Protein AF-A0A3B0XC40-F1 (afdb_monomer_lite)

Secondary structure (DSSP, 8-state):
-HHHHHHHHHHHHHHHHHTS---PPP--------S------HHHHHHHHHHHHHHHHHHHHHHHHHHHHTTTTT------------TT----EEEEEETTEEEEEEE-S--

Structure (mmCIF, N/CA/C/O backbone):
data_AF-A0A3B0XC40-F1
#
_entry.id   AF-A0A3B0XC40-F1
#
loop_
_atom_site.group_PDB
_atom_site.id
_atom_site.type_symbol
_atom_site.label_atom_id
_atom_site.label_alt_id
_atom_site.label_comp_id
_atom_site.label_asym_id
_atom_site.label_entity_id
_atom_site.label_seq_id
_atom_site.pdbx_PDB_ins_code
_atom_site.Cartn_x
_atom_site.Cartn_y
_atom_site.Cartn_z
_atom_site.occupancy
_atom_site.B_iso_or_equiv
_atom_site.auth_seq_id
_atom_site.auth_comp_id
_atom_site.auth_asym_id
_atom_site.auth_atom_id
_atom_site.pdbx_PDB_model_num
ATOM 1 N N . MET A 1 1 ? 2.184 -35.077 23.735 1.00 57.50 1 MET A N 1
ATOM 2 C CA . MET A 1 1 ? 0.815 -34.993 24.303 1.00 57.50 1 MET A CA 1
ATOM 3 C C . MET A 1 1 ? 0.747 -34.399 25.714 1.00 57.50 1 MET A C 1
ATOM 5 O O . MET A 1 1 ? -0.171 -33.634 25.956 1.00 57.50 1 MET A O 1
ATOM 9 N N . LYS A 1 2 ? 1.695 -34.672 26.629 1.00 54.66 2 LYS A N 1
ATOM 10 C CA . LYS A 1 2 ? 1.649 -34.155 28.019 1.00 54.66 2 LYS A CA 1
ATOM 11 C C . LYS A 1 2 ? 1.817 -32.625 28.151 1.00 54.66 2 LYS A C 1
ATOM 13 O O . LYS A 1 2 ? 1.260 -32.039 29.067 1.00 54.66 2 LYS A O 1
ATOM 18 N N . LEU A 1 3 ? 2.527 -31.981 27.217 1.00 63.50 3 LEU A N 1
ATOM 19 C CA . LEU A 1 3 ? 2.835 -30.544 27.273 1.00 63.50 3 LEU A CA 1
ATOM 20 C C . LEU A 1 3 ? 1.633 -29.637 26.920 1.00 63.50 3 LEU A C 1
ATOM 22 O O . LEU A 1 3 ? 1.415 -28.641 27.598 1.00 63.50 3 LEU A O 1
ATOM 26 N N . ASN A 1 4 ? 0.792 -30.024 25.946 1.00 64.62 4 ASN A N 1
ATOM 27 C CA . ASN A 1 4 ? -0.429 -29.271 25.598 1.00 64.62 4 ASN A CA 1
ATOM 28 C C . ASN A 1 4 ? -1.504 -29.327 26.695 1.00 64.62 4 ASN A C 1
ATOM 30 O O . ASN A 1 4 ? -2.230 -28.356 26.875 1.00 64.62 4 ASN A O 1
ATOM 34 N N . ILE A 1 5 ? -1.595 -30.436 27.444 1.00 74.00 5 ILE A N 1
ATOM 35 C CA . ILE A 1 5 ? -2.529 -30.552 28.578 1.00 74.00 5 ILE A CA 1
ATOM 36 C C . ILE A 1 5 ? -2.147 -29.572 29.700 1.00 74.00 5 ILE A C 1
ATOM 38 O O . ILE A 1 5 ? -3.020 -28.926 30.268 1.00 74.00 5 ILE A O 1
ATOM 42 N N . ILE A 1 6 ? -0.848 -29.428 29.991 1.00 72.75 6 ILE A N 1
ATOM 43 C CA . ILE A 1 6 ? -0.348 -28.509 31.026 1.00 72.75 6 ILE A CA 1
ATOM 44 C C . ILE A 1 6 ? -0.563 -27.047 30.614 1.00 72.75 6 ILE A C 1
ATOM 46 O O . ILE A 1 6 ? -0.970 -26.242 31.447 1.00 72.75 6 ILE A O 1
ATOM 50 N N . LEU A 1 7 ? -0.368 -26.715 29.333 1.00 63.84 7 LEU A N 1
ATOM 51 C CA . LEU A 1 7 ? -0.591 -25.364 28.810 1.00 63.84 7 LEU A CA 1
ATOM 52 C C . LEU A 1 7 ? -2.075 -24.952 28.855 1.00 63.84 7 LEU A C 1
ATOM 54 O O . LEU A 1 7 ? -2.389 -23.838 29.265 1.00 63.84 7 LEU A O 1
ATOM 58 N N . LEU A 1 8 ? -2.995 -25.862 28.511 1.00 70.25 8 LEU A N 1
ATOM 59 C CA . LEU A 1 8 ? -4.440 -25.608 28.606 1.00 70.25 8 LEU A CA 1
ATOM 60 C C . LEU A 1 8 ? -4.916 -25.457 30.059 1.00 70.25 8 LEU A C 1
ATOM 62 O O . LEU A 1 8 ? -5.756 -24.605 30.349 1.00 70.25 8 LEU A O 1
ATOM 66 N N . LEU A 1 9 ? -4.349 -26.235 30.987 1.00 71.81 9 LEU A N 1
ATOM 67 C CA . LEU A 1 9 ? -4.692 -26.147 32.407 1.00 71.81 9 LEU A CA 1
ATOM 68 C C . LEU A 1 9 ? -4.178 -24.835 33.029 1.00 71.81 9 LEU A C 1
ATOM 70 O O . LEU A 1 9 ? -4.907 -24.196 33.787 1.00 71.81 9 LEU A O 1
ATOM 74 N N . LEU A 1 10 ? -2.987 -24.374 32.628 1.00 70.00 10 LEU A N 1
ATOM 75 C CA . LEU A 1 10 ? -2.417 -23.087 33.045 1.00 70.00 10 LEU A CA 1
ATOM 76 C C . LEU A 1 10 ? -3.249 -21.886 32.550 1.00 70.00 10 LEU A C 1
ATOM 78 O O . LEU A 1 10 ? -3.467 -20.940 33.305 1.00 70.00 10 LEU A O 1
ATOM 82 N N . CYS A 1 11 ? -3.793 -21.955 31.329 1.00 62.53 11 CYS A N 1
ATOM 83 C CA . CYS A 1 11 ? -4.716 -20.938 30.808 1.00 62.53 11 CYS A CA 1
ATOM 84 C C . CYS A 1 11 ? -6.048 -20.880 31.574 1.00 62.53 11 CYS A C 1
ATOM 86 O O . CYS A 1 11 ? -6.572 -19.792 31.805 1.00 62.53 11 CYS A O 1
ATOM 88 N N . SER A 1 12 ? -6.586 -22.026 32.006 1.00 65.25 12 SER A N 1
ATOM 89 C CA . SER A 1 12 ? -7.860 -22.073 32.744 1.00 65.25 12 SER A CA 1
ATOM 90 C C . SER A 1 12 ? -7.773 -21.433 34.138 1.00 65.25 12 SER A C 1
ATOM 92 O O . SER A 1 12 ? -8.719 -20.791 34.592 1.00 65.25 12 SER A O 1
ATOM 94 N N . LEU A 1 13 ? -6.607 -21.543 34.786 1.00 66.50 13 LEU A N 1
ATOM 95 C CA . LEU A 1 13 ? -6.334 -20.927 36.086 1.00 66.50 13 LEU A CA 1
ATOM 96 C C . LEU A 1 13 ? -6.195 -19.404 35.973 1.00 66.50 13 LEU A C 1
ATOM 98 O O . LEU A 1 13 ? -6.769 -18.688 36.789 1.00 66.50 13 LEU A O 1
ATOM 102 N N . ALA A 1 14 ? -5.521 -18.899 34.935 1.00 64.06 14 ALA A N 1
ATOM 103 C CA . ALA A 1 14 ? -5.379 -17.457 34.713 1.00 64.06 14 ALA A CA 1
ATOM 104 C C . ALA A 1 14 ? -6.720 -16.761 34.403 1.00 64.06 14 ALA A C 1
ATOM 106 O O . ALA A 1 14 ? -6.939 -15.625 34.825 1.00 64.06 14 ALA A O 1
ATOM 107 N N . PHE A 1 15 ? -7.642 -17.455 33.726 1.00 66.06 15 PHE A N 1
ATOM 108 C CA . PHE A 1 15 ? -8.958 -16.912 33.375 1.00 66.06 15 PHE A CA 1
ATOM 109 C C . PHE A 1 15 ? -9.854 -16.680 34.605 1.00 66.06 15 PHE A C 1
ATOM 111 O O . PHE A 1 15 ? -10.627 -15.727 34.646 1.00 66.06 15 PHE A O 1
ATOM 118 N N . SER A 1 16 ? -9.712 -17.513 35.644 1.00 55.88 16 SER A N 1
ATOM 119 C CA . SER A 1 16 ? -10.464 -17.359 36.899 1.00 55.88 16 SER A CA 1
ATOM 120 C C . SER A 1 16 ? -10.030 -16.145 37.733 1.00 55.88 16 SER A C 1
ATOM 122 O O . SER A 1 16 ? -10.855 -15.566 38.439 1.00 55.88 16 SER A O 1
ATOM 124 N N . SER A 1 17 ? -8.764 -15.726 37.616 1.00 51.09 17 SER A N 1
ATOM 125 C CA . SER A 1 17 ? -8.205 -14.570 38.330 1.00 51.09 17 SER A CA 1
ATOM 126 C C . SER A 1 17 ? -8.651 -13.240 37.724 1.00 51.09 17 SER A C 1
ATOM 128 O O . SER A 1 17 ? -8.875 -12.282 38.457 1.00 51.09 17 SER A O 1
ATOM 130 N N . ILE A 1 18 ? -8.803 -13.182 36.394 1.00 54.69 18 ILE A N 1
ATOM 131 C CA . ILE A 1 18 ? -9.222 -11.966 35.678 1.00 54.69 18 ILE A CA 1
ATOM 132 C C . ILE A 1 18 ? -10.686 -11.600 35.976 1.00 54.69 18 ILE A C 1
ATOM 134 O O . ILE A 1 18 ? -11.038 -10.427 35.934 1.00 54.69 18 ILE A O 1
ATOM 138 N N . LEU A 1 19 ? -11.536 -12.569 36.340 1.00 47.59 19 LEU A N 1
ATOM 139 C CA . LEU A 1 19 ? -12.952 -12.315 36.641 1.00 47.59 19 LEU A CA 1
ATOM 140 C C . LEU A 1 19 ? -13.204 -11.818 38.080 1.00 47.59 19 LEU A C 1
ATOM 142 O O . LEU A 1 19 ? -14.353 -11.697 38.504 1.00 47.59 19 LEU A O 1
ATOM 146 N N . ARG A 1 20 ? -12.149 -11.552 38.861 1.00 51.81 20 ARG A N 1
ATOM 147 C CA . ARG A 1 20 ? -12.255 -11.031 40.229 1.00 51.81 20 ARG A CA 1
ATOM 148 C C . ARG A 1 20 ? -11.438 -9.750 40.384 1.00 51.81 20 ARG A C 1
ATOM 150 O O . ARG A 1 20 ? -10.462 -9.726 41.126 1.00 51.81 20 ARG A O 1
ATOM 157 N N . ALA A 1 21 ? -11.851 -8.688 39.706 1.00 40.69 21 ALA A N 1
ATOM 158 C CA . ALA A 1 21 ? -11.366 -7.346 39.992 1.00 40.69 21 ALA A CA 1
ATOM 159 C C . ALA A 1 21 ? -12.465 -6.308 39.748 1.00 40.69 21 ALA A C 1
ATOM 161 O O . ALA A 1 21 ? -13.144 -6.342 38.726 1.00 40.69 21 ALA A O 1
ATOM 162 N N . GLU A 1 22 ? -12.581 -5.424 40.734 1.00 44.00 22 GLU A N 1
ATOM 163 C CA . GLU A 1 22 ? -13.274 -4.139 40.728 1.00 44.00 22 GLU A CA 1
ATOM 164 C C . GLU A 1 22 ? -14.783 -4.148 40.436 1.00 44.00 22 GLU A C 1
ATOM 166 O O . GLU A 1 22 ? -15.263 -3.806 39.358 1.00 44.00 22 GLU A O 1
ATOM 171 N N . GLU A 1 23 ? -15.564 -4.395 41.489 1.00 50.91 23 GLU A N 1
ATOM 172 C CA . GLU A 1 23 ? -16.747 -3.564 41.694 1.00 50.91 23 GLU A CA 1
ATOM 173 C C . GLU A 1 23 ? -16.233 -2.143 41.950 1.00 50.91 23 GLU A C 1
ATOM 175 O O . GLU A 1 23 ? -15.829 -1.799 43.060 1.00 50.91 23 GLU A O 1
ATOM 180 N N . ALA A 1 24 ? -16.119 -1.364 40.874 1.00 44.66 24 ALA A N 1
ATOM 181 C CA . ALA A 1 24 ? -15.838 0.054 40.966 1.00 44.66 24 ALA A CA 1
ATOM 182 C C . ALA A 1 24 ? -16.984 0.693 41.757 1.00 44.66 24 ALA A C 1
ATOM 184 O O . ALA A 1 24 ? -18.142 0.650 41.332 1.00 44.66 24 ALA A O 1
ATOM 185 N N . GLU A 1 25 ? -16.661 1.264 42.919 1.00 47.25 25 GLU A N 1
ATOM 186 C CA . GLU A 1 25 ? -17.561 2.185 43.601 1.00 47.25 25 GLU A CA 1
ATOM 187 C C . GLU A 1 25 ? -18.067 3.209 42.577 1.00 47.25 25 GLU A C 1
ATOM 189 O O . GLU A 1 25 ? -17.258 3.788 41.839 1.00 47.25 25 GLU A O 1
ATOM 194 N N . PRO A 1 26 ? -19.384 3.471 42.511 1.00 43.69 26 PRO A N 1
ATOM 195 C CA . PRO A 1 26 ? -19.860 4.592 41.730 1.00 43.69 26 PRO A CA 1
ATOM 196 C C . PRO A 1 26 ? -19.192 5.845 42.289 1.00 43.69 26 PRO A C 1
ATOM 198 O O . PRO A 1 26 ? -19.274 6.129 43.486 1.00 43.69 26 PRO A O 1
ATOM 201 N N . ILE A 1 27 ? -18.508 6.573 41.407 1.00 38.50 27 ILE A N 1
ATOM 202 C CA . ILE A 1 27 ? -17.924 7.881 41.681 1.00 38.50 27 ILE A CA 1
ATOM 203 C C . ILE A 1 27 ? -18.988 8.709 42.407 1.00 38.50 27 ILE A C 1
ATOM 205 O O . ILE A 1 27 ? -20.005 9.083 41.819 1.00 38.50 27 ILE A O 1
ATOM 209 N N . LYS A 1 28 ? -18.767 8.979 43.698 1.00 45.91 28 LYS A N 1
ATOM 210 C CA . LYS A 1 28 ? -19.529 9.988 44.428 1.00 45.91 28 LYS A CA 1
ATOM 211 C C . LYS A 1 28 ? -19.134 11.329 43.837 1.00 45.91 28 LYS A C 1
ATOM 213 O O . LYS A 1 28 ? -18.125 11.915 44.221 1.00 45.91 28 LYS A O 1
ATOM 218 N N . ILE A 1 29 ? -19.909 11.779 42.859 1.00 34.84 29 ILE A N 1
ATOM 219 C CA . ILE A 1 29 ? -19.902 13.174 42.449 1.00 34.84 29 ILE A CA 1
ATOM 220 C C . ILE A 1 29 ? -20.524 13.924 43.623 1.00 34.84 29 ILE A C 1
ATOM 222 O O . ILE A 1 29 ? -21.743 14.019 43.744 1.00 34.84 29 ILE A O 1
ATOM 226 N N . ASP A 1 30 ? -19.666 14.386 44.528 1.00 45.44 30 ASP A N 1
ATOM 227 C CA . ASP A 1 30 ? -20.015 15.393 45.520 1.00 45.44 30 ASP A CA 1
ATOM 228 C C . ASP A 1 30 ? -20.180 16.722 44.771 1.00 45.44 30 ASP A C 1
ATOM 230 O O . ASP A 1 30 ? -19.283 17.560 44.703 1.00 45.44 30 ASP A O 1
ATOM 234 N N . MET A 1 31 ? -21.311 16.851 44.076 1.00 35.94 31 MET A N 1
ATOM 235 C CA . MET A 1 31 ? -21.846 18.145 43.690 1.00 35.94 31 MET A CA 1
ATOM 236 C C . MET A 1 31 ? -22.709 18.606 44.856 1.00 35.94 31 MET A C 1
ATOM 238 O O . MET A 1 31 ? -23.922 18.398 44.880 1.00 35.94 31 MET A O 1
ATOM 242 N N . ASP A 1 32 ? -22.067 19.273 45.813 1.00 44.09 32 A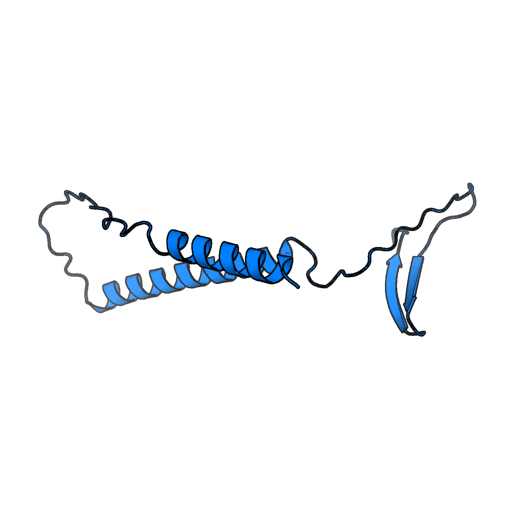SP A N 1
ATOM 243 C CA . ASP A 1 32 ? -22.727 20.394 46.463 1.00 44.09 32 ASP A CA 1
ATOM 244 C C . ASP A 1 32 ? -23.111 21.384 45.358 1.00 44.09 32 ASP A C 1
ATOM 246 O O . ASP A 1 32 ? -22.309 22.145 44.814 1.00 44.09 32 ASP A O 1
ATOM 250 N N . THR A 1 33 ? -24.356 21.282 44.924 1.00 30.44 33 THR A N 1
ATOM 251 C CA . THR A 1 33 ? -25.083 22.378 44.312 1.00 30.44 33 THR A CA 1
ATOM 252 C C . THR A 1 33 ? -26.478 22.291 44.890 1.00 30.44 33 THR A C 1
ATOM 254 O O . THR A 1 33 ? -27.315 21.515 44.441 1.00 30.44 33 THR A O 1
ATOM 257 N N . THR A 1 34 ? -26.647 23.025 45.987 1.00 33.56 34 THR A N 1
ATOM 258 C CA . THR A 1 34 ? -27.850 23.789 46.319 1.00 33.56 34 THR A CA 1
ATOM 259 C C . THR A 1 34 ? -29.137 23.253 45.693 1.00 33.56 34 THR A C 1
ATOM 261 O O . THR A 1 34 ? -29.440 23.518 44.537 1.00 33.56 34 THR A O 1
ATOM 264 N N . SER A 1 35 ? -29.896 22.538 46.521 1.00 49.84 35 SER A N 1
ATOM 265 C CA . SER A 1 35 ? -31.359 22.548 46.611 1.00 49.84 35 SER A CA 1
ATOM 266 C C . SER A 1 35 ? -32.124 23.439 45.615 1.00 49.84 35 SER A C 1
ATOM 268 O O . SER A 1 35 ? -32.697 24.435 46.038 1.00 49.84 35 SER A O 1
ATOM 270 N N . GLU A 1 36 ? -32.218 23.057 44.346 1.00 40.16 36 GLU A N 1
ATOM 271 C CA . GLU A 1 36 ? -33.310 23.440 43.446 1.00 40.16 36 GLU A CA 1
ATOM 272 C C . GLU A 1 36 ? -33.530 22.276 42.474 1.00 40.16 36 GLU A C 1
ATOM 274 O O . GLU A 1 36 ? -32.634 21.903 41.718 1.00 40.16 36 GLU A O 1
ATOM 279 N N . GLU A 1 37 ? -34.707 21.646 42.529 1.00 49.03 37 GLU A N 1
ATOM 280 C CA . GLU A 1 37 ? -35.094 20.672 41.511 1.00 49.03 37 GLU A CA 1
ATOM 281 C C . GLU A 1 37 ? -35.023 21.336 40.132 1.00 49.03 37 GLU A C 1
ATOM 283 O O . GLU A 1 37 ? -35.656 22.380 39.928 1.00 49.03 37 GLU A O 1
ATOM 288 N N . PRO A 1 38 ? -34.307 20.759 39.153 1.00 45.53 38 PRO A N 1
ATOM 289 C CA . PRO A 1 38 ? -34.380 21.275 37.812 1.00 45.53 38 PRO A CA 1
ATOM 290 C C . PRO A 1 38 ? -35.739 20.835 37.274 1.00 45.53 38 PRO A C 1
ATOM 292 O O . PRO A 1 38 ? -35.974 19.653 37.023 1.00 45.53 38 PRO A O 1
ATOM 295 N N . VAL A 1 39 ? -36.648 21.792 37.090 1.00 56.53 39 VAL A N 1
ATOM 296 C CA . VAL A 1 39 ? -37.870 21.602 36.301 1.00 56.53 39 VAL A CA 1
ATOM 297 C C . VAL A 1 39 ? -37.456 21.473 34.832 1.00 56.53 39 VAL A C 1
ATOM 299 O O . VAL A 1 39 ? -37.689 22.349 34.004 1.00 56.53 39 VAL A O 1
ATOM 302 N N . LEU A 1 40 ? -36.754 20.390 34.515 1.00 56.62 40 LEU A N 1
ATOM 303 C CA . LEU A 1 40 ? -36.473 19.967 33.160 1.00 56.62 40 LEU A CA 1
ATOM 304 C C . LEU A 1 40 ? -37.632 19.072 32.763 1.00 56.62 40 LEU A C 1
ATOM 306 O O . LEU A 1 40 ? -37.911 18.050 33.392 1.00 56.62 40 LEU A O 1
ATOM 310 N N . SER A 1 41 ? -38.350 19.495 31.730 1.00 60.69 41 SER A N 1
ATOM 311 C CA . SER A 1 41 ? -39.358 18.664 31.098 1.00 60.69 41 SER A CA 1
ATOM 312 C C . SER A 1 41 ? -38.722 17.304 30.764 1.00 60.69 41 SER A C 1
ATOM 314 O O . SER A 1 41 ? -37.602 17.274 30.251 1.00 60.69 41 SER A O 1
ATOM 316 N N . PRO A 1 42 ? -39.397 16.175 31.049 1.00 69.62 42 PRO A N 1
ATOM 317 C CA . PRO A 1 42 ? -38.823 14.827 30.926 1.00 69.62 42 PRO A CA 1
ATOM 318 C C . PRO A 1 42 ? -38.216 14.543 29.543 1.00 69.62 42 PRO A C 1
ATOM 320 O O . PRO A 1 42 ? -37.293 13.747 29.423 1.00 69.62 42 PRO A O 1
ATOM 323 N N . ASN A 1 43 ? -38.685 15.265 28.526 1.00 73.62 43 ASN A N 1
ATOM 324 C CA . ASN A 1 43 ? -38.162 15.253 27.171 1.00 73.62 43 ASN A CA 1
ATOM 325 C C . ASN A 1 43 ? -36.698 15.729 27.067 1.00 73.62 43 ASN A C 1
ATOM 327 O O . ASN A 1 43 ? -35.890 15.031 26.476 1.00 73.62 43 ASN A O 1
ATOM 331 N N . VAL A 1 44 ? -36.314 16.830 27.723 1.00 78.75 44 VAL A N 1
ATOM 332 C CA . VAL A 1 44 ? -34.930 17.346 27.669 1.00 78.75 44 VAL A CA 1
ATOM 333 C C . VAL A 1 44 ? -33.958 16.408 28.391 1.00 78.75 44 VAL A C 1
ATOM 335 O O . VAL A 1 44 ? -32.810 16.256 27.983 1.00 78.75 44 VAL A O 1
ATOM 338 N N . TYR A 1 45 ? -34.416 15.742 29.454 1.00 80.12 45 TYR A N 1
ATOM 339 C CA . TYR A 1 45 ? -33.614 14.731 30.145 1.00 80.12 45 TYR A CA 1
ATOM 340 C C . TYR A 1 45 ? -33.358 13.508 29.251 1.00 80.12 45 TYR A C 1
ATOM 342 O O . TYR A 1 45 ? -32.224 13.043 29.152 1.00 80.12 45 TYR A O 1
ATOM 350 N N . GLN A 1 46 ? -34.396 13.041 28.551 1.00 79.88 46 GLN A N 1
ATOM 351 C CA . GLN A 1 46 ? -34.302 11.948 27.579 1.00 79.88 46 GLN A CA 1
ATOM 352 C C . GLN A 1 46 ? -33.385 12.307 26.404 1.00 79.88 46 GLN A C 1
ATOM 354 O O . GLN A 1 46 ? -32.592 11.472 25.973 1.00 79.88 46 GLN A O 1
ATOM 359 N N . ASP A 1 47 ? -33.430 13.554 25.935 1.00 79.88 47 ASP A N 1
ATOM 360 C CA . ASP A 1 47 ? -32.561 14.031 24.859 1.00 79.88 47 ASP A CA 1
ATOM 361 C C . ASP A 1 47 ? -31.084 14.017 25.290 1.00 79.88 47 ASP A C 1
ATOM 363 O O . ASP A 1 47 ? -30.226 13.520 24.558 1.00 79.88 47 ASP A O 1
ATOM 367 N N . ILE A 1 48 ? -30.773 14.469 26.510 1.00 82.44 48 ILE A N 1
ATOM 368 C CA . ILE A 1 48 ? -29.406 14.431 27.063 1.00 82.44 48 ILE A CA 1
ATOM 369 C C . ILE A 1 48 ? -28.915 12.989 27.241 1.00 82.44 48 ILE A C 1
ATOM 371 O O . ILE A 1 48 ? -27.745 12.695 26.984 1.00 82.44 48 ILE A O 1
ATOM 375 N N . GLU A 1 49 ? -29.782 12.086 27.691 1.00 79.25 49 GLU A N 1
ATOM 376 C CA . GLU A 1 49 ? -29.452 10.668 27.847 1.00 79.25 49 GLU A CA 1
ATOM 377 C C . GLU A 1 49 ? -29.196 9.996 26.489 1.00 79.25 49 GLU A C 1
ATOM 379 O O . GLU A 1 49 ? -28.215 9.266 26.336 1.00 79.25 49 GLU A O 1
ATOM 384 N N . SER A 1 50 ? -30.004 10.315 25.474 1.00 84.88 50 SER A N 1
ATOM 385 C CA . SER A 1 50 ? -29.809 9.825 24.106 1.00 84.88 50 SER A CA 1
ATOM 386 C C . SER A 1 50 ? -28.490 10.307 23.496 1.00 84.88 50 SER A C 1
ATOM 388 O O . SER A 1 50 ? -27.736 9.500 22.955 1.00 84.88 50 SER A O 1
ATOM 390 N N . LEU A 1 51 ? -28.145 11.585 23.689 1.00 82.00 51 LEU A N 1
ATOM 391 C CA . LEU A 1 51 ? -26.911 12.169 23.170 1.00 82.00 51 LEU A CA 1
ATOM 392 C C . LEU A 1 51 ? -25.670 11.566 23.840 1.00 82.00 51 LEU A C 1
ATOM 394 O O . LEU A 1 51 ? -24.656 11.332 23.187 1.00 82.00 51 LEU A O 1
ATOM 398 N N . LYS A 1 52 ? -25.740 11.270 25.143 1.00 84.38 52 LYS A N 1
ATOM 399 C CA . LYS A 1 52 ? -24.663 10.553 25.842 1.00 84.38 52 LYS A CA 1
ATOM 400 C C . LYS A 1 52 ? -24.438 9.165 25.249 1.00 84.38 52 LYS A C 1
ATOM 402 O O . LYS A 1 52 ? -23.289 8.786 25.037 1.00 84.38 52 LYS A O 1
ATOM 407 N N . ASN A 1 53 ? -25.514 8.432 24.970 1.00 84.75 53 ASN A N 1
ATOM 408 C CA . ASN A 1 53 ? -25.422 7.105 24.367 1.00 84.75 53 ASN A CA 1
ATOM 409 C C . ASN A 1 53 ? -24.830 7.167 22.951 1.00 84.75 53 ASN A C 1
ATOM 411 O O . ASN A 1 53 ? -23.950 6.371 22.635 1.00 84.75 53 ASN A O 1
ATOM 415 N N . GLU A 1 54 ? -25.225 8.154 22.147 1.00 82.25 54 GLU A N 1
ATOM 416 C CA . GLU A 1 54 ? -24.691 8.365 20.795 1.00 82.25 54 GLU A CA 1
ATOM 417 C C . GLU A 1 54 ? -23.193 8.717 20.810 1.00 82.25 54 GLU A C 1
ATOM 419 O O . GLU A 1 54 ? -22.416 8.182 20.024 1.00 82.25 54 GLU A O 1
ATOM 424 N N . VAL A 1 55 ? -22.741 9.549 21.756 1.00 85.38 55 VAL A N 1
ATOM 425 C CA . VAL A 1 55 ? -21.310 9.876 21.915 1.00 85.38 55 VAL A CA 1
ATOM 426 C C . VAL A 1 55 ? -20.487 8.655 22.349 1.00 85.38 55 VAL A C 1
ATOM 428 O O . VAL A 1 55 ? -19.331 8.511 21.939 1.00 85.38 55 VAL A O 1
ATOM 431 N N . ILE A 1 56 ? -21.054 7.772 23.176 1.00 87.25 56 ILE A N 1
ATOM 432 C CA . ILE A 1 56 ? -20.405 6.516 23.584 1.00 87.25 56 ILE A CA 1
ATOM 433 C C . ILE A 1 56 ? -20.310 5.552 22.395 1.00 87.25 56 ILE A C 1
ATOM 435 O O . ILE A 1 56 ? -19.250 4.963 22.173 1.00 87.25 56 ILE A O 1
ATOM 439 N N . GLU A 1 57 ? -21.389 5.412 21.623 1.00 87.62 57 GLU A N 1
ATOM 440 C CA . GLU A 1 57 ? -21.427 4.581 20.417 1.00 87.62 57 GLU A CA 1
ATOM 441 C C . GLU A 1 57 ? -20.421 5.069 19.373 1.00 87.62 57 GLU A C 1
ATOM 443 O O . GLU A 1 57 ? -19.594 4.286 18.910 1.00 87.62 57 GLU A O 1
ATOM 448 N N . LEU A 1 58 ? -20.393 6.376 19.109 1.00 84.62 58 LEU A N 1
ATOM 449 C CA . LEU A 1 58 ? -19.445 6.981 18.183 1.00 84.62 58 LEU A CA 1
ATOM 450 C C . LEU A 1 58 ? -17.994 6.721 18.608 1.00 84.62 58 LEU A C 1
ATOM 452 O O . LEU A 1 58 ? -17.197 6.264 17.801 1.00 84.62 58 LEU A O 1
ATOM 456 N N . ASN A 1 59 ? -17.628 6.957 19.871 1.00 83.88 59 ASN A N 1
ATOM 457 C CA . ASN A 1 59 ? -16.256 6.689 20.325 1.00 83.88 59 ASN A CA 1
ATOM 458 C C . ASN A 1 59 ? -15.860 5.213 20.171 1.00 83.88 59 ASN A C 1
ATOM 460 O O . ASN A 1 59 ? -14.718 4.928 19.810 1.00 83.88 59 ASN A O 1
ATOM 464 N N . ARG A 1 60 ? -16.787 4.276 20.413 1.00 84.31 60 ARG A N 1
ATOM 465 C CA . ARG A 1 60 ? -16.548 2.844 20.178 1.00 84.31 60 ARG A CA 1
ATOM 466 C C . ARG A 1 60 ? -16.327 2.559 18.693 1.00 84.31 60 ARG A C 1
ATOM 468 O O . ARG A 1 60 ? -15.402 1.829 18.353 1.00 84.31 60 ARG A O 1
ATOM 475 N N . ASP A 1 61 ? -17.148 3.134 17.825 1.00 84.56 61 ASP A N 1
ATOM 476 C CA . ASP A 1 61 ? -17.043 2.931 16.382 1.00 84.56 61 ASP A CA 1
ATOM 477 C C . ASP A 1 61 ? -15.739 3.536 15.828 1.00 84.56 61 ASP A C 1
ATOM 479 O O . ASP A 1 61 ? -15.070 2.915 15.005 1.00 84.56 61 ASP A O 1
ATOM 483 N N . LEU A 1 62 ? -15.313 4.695 16.340 1.00 82.75 62 LEU A N 1
ATOM 484 C CA . LEU A 1 62 ? -14.024 5.318 16.012 1.00 82.75 62 LEU A CA 1
ATOM 485 C C . LEU A 1 62 ? -12.836 4.467 16.482 1.00 82.75 62 LEU A C 1
ATOM 487 O O . LEU A 1 62 ? -11.861 4.332 15.749 1.00 82.75 62 LEU A O 1
ATOM 491 N N . TYR A 1 63 ? -12.931 3.856 17.664 1.00 77.19 63 TYR A N 1
ATOM 492 C CA . TYR A 1 63 ? -11.913 2.938 18.179 1.00 77.19 63 TYR A CA 1
ATOM 493 C C . TYR A 1 63 ? -11.767 1.681 17.304 1.00 77.19 63 TYR A C 1
ATOM 495 O O . TYR A 1 63 ? -10.652 1.257 17.011 1.00 77.19 63 TYR A O 1
ATOM 503 N N . ILE A 1 64 ? -12.886 1.121 16.833 1.00 76.44 64 ILE A N 1
ATOM 504 C CA . ILE A 1 64 ? -12.891 -0.010 15.889 1.00 76.44 64 ILE A CA 1
ATOM 505 C C . ILE A 1 64 ? -12.282 0.411 14.543 1.00 76.44 64 ILE A C 1
ATOM 507 O O . ILE A 1 64 ? -11.466 -0.315 13.979 1.00 76.44 64 ILE A O 1
ATOM 511 N N . LEU A 1 65 ? -12.624 1.605 14.044 1.00 72.56 65 LEU A N 1
ATOM 512 C CA . LEU A 1 65 ? -12.025 2.146 12.821 1.00 72.56 65 LEU A CA 1
ATOM 513 C C . LEU A 1 65 ? -10.508 2.363 12.955 1.00 72.56 65 LEU A C 1
ATOM 515 O O . LEU A 1 65 ? -9.782 2.146 11.987 1.00 72.56 65 LEU A O 1
ATOM 519 N N . GLU A 1 66 ? -10.009 2.787 14.119 1.00 66.56 66 GLU A N 1
ATOM 520 C CA . GLU A 1 66 ? -8.564 2.881 14.366 1.00 66.56 66 GLU A CA 1
ATOM 521 C C . GLU A 1 66 ? -7.890 1.503 14.391 1.00 66.56 66 GLU A C 1
ATOM 523 O O . GLU A 1 66 ? -6.813 1.352 13.810 1.00 66.56 66 GLU A O 1
ATOM 528 N N . GLU A 1 67 ? -8.516 0.485 14.991 1.00 63.78 67 GLU A N 1
ATOM 529 C CA . GLU A 1 67 ? -8.011 -0.896 14.950 1.00 63.78 67 GLU A CA 1
ATOM 530 C C . GLU A 1 67 ? -7.872 -1.405 13.502 1.00 63.78 67 GLU A C 1
ATOM 532 O O . GLU A 1 67 ? -6.832 -1.967 13.145 1.00 63.78 67 GLU A O 1
ATOM 537 N N . ASP A 1 68 ? -8.848 -1.109 12.638 1.00 59.12 68 ASP A N 1
ATOM 538 C CA . ASP A 1 68 ? -8.816 -1.451 11.208 1.00 59.12 68 ASP A CA 1
ATOM 539 C C . ASP A 1 68 ? -7.729 -0.688 10.415 1.00 59.12 68 ASP A C 1
ATOM 541 O O . ASP A 1 68 ? -7.293 -1.141 9.347 1.00 59.12 68 ASP A O 1
ATOM 545 N N . LEU A 1 69 ? -7.279 0.470 10.915 1.00 58.25 69 LEU A N 1
ATOM 546 C CA . LEU A 1 69 ? -6.332 1.365 10.235 1.00 58.25 69 LEU A CA 1
ATOM 547 C C . LEU A 1 69 ? -4.879 1.236 10.712 1.00 58.25 69 LEU A C 1
ATOM 549 O O . LEU A 1 69 ? -3.975 1.691 10.003 1.00 58.25 69 LEU A O 1
ATOM 553 N N . LEU A 1 70 ? -4.614 0.631 11.874 1.00 60.69 70 LEU A N 1
ATOM 554 C CA . LEU A 1 70 ? -3.270 0.653 12.469 1.00 60.69 70 LEU A CA 1
ATOM 555 C C . LEU A 1 70 ? -2.266 -0.304 11.813 1.00 60.69 70 LEU A C 1
ATOM 557 O O . LEU A 1 70 ? -1.063 -0.061 11.889 1.00 60.69 70 LEU A O 1
ATOM 561 N N . PHE A 1 71 ? -2.726 -1.319 11.085 1.00 54.97 71 PHE A N 1
ATOM 562 C CA . PHE A 1 71 ? -1.909 -2.122 10.173 1.00 54.97 71 PHE A CA 1
ATOM 563 C C . PHE A 1 71 ? -2.816 -2.614 9.052 1.00 54.97 71 PHE A C 1
ATOM 565 O O . PHE A 1 71 ? -3.902 -3.095 9.340 1.00 54.97 71 PHE A O 1
ATOM 572 N N . SER A 1 72 ? -2.402 -2.516 7.782 1.00 59.16 72 SER A N 1
ATOM 573 C CA . SER A 1 72 ? -3.213 -3.007 6.657 1.00 59.16 72 SER A CA 1
ATOM 574 C C . SER A 1 72 ? -3.647 -4.457 6.914 1.00 59.16 72 SER A C 1
ATOM 576 O O . SER A 1 72 ? -2.847 -5.377 6.737 1.00 59.16 72 SER A O 1
ATOM 578 N N . ALA A 1 73 ? -4.908 -4.660 7.318 1.00 56.66 73 ALA A N 1
ATOM 579 C CA . ALA A 1 73 ? -5.414 -5.941 7.827 1.00 56.66 73 ALA A CA 1
ATOM 580 C C . ALA A 1 73 ? -5.304 -7.098 6.813 1.00 56.66 73 ALA A C 1
ATOM 582 O O . ALA A 1 73 ? -5.434 -8.265 7.167 1.00 56.66 73 ALA A O 1
ATOM 583 N N . ASN A 1 74 ? -5.029 -6.783 5.544 1.00 57.94 74 ASN A N 1
ATOM 584 C CA . ASN A 1 74 ? -4.961 -7.738 4.443 1.00 57.94 74 ASN A CA 1
ATOM 585 C C . ASN A 1 74 ? -3.564 -7.884 3.813 1.00 57.94 74 ASN A C 1
ATOM 587 O O . ASN A 1 74 ? -3.408 -8.669 2.873 1.00 57.94 74 ASN A O 1
ATOM 591 N N . THR A 1 75 ? -2.538 -7.169 4.292 1.00 67.81 75 THR A N 1
ATOM 592 C CA . THR A 1 75 ? -1.179 -7.314 3.738 1.00 67.81 75 THR A CA 1
ATOM 593 C C . THR A 1 75 ? -0.497 -8.547 4.333 1.00 67.81 75 THR A C 1
ATOM 595 O O . THR A 1 75 ? 0.137 -8.486 5.379 1.00 67.81 75 THR A O 1
ATOM 598 N N . GLN A 1 76 ? -0.639 -9.691 3.658 1.00 73.69 76 GLN A N 1
ATOM 599 C CA . GLN A 1 76 ? -0.054 -10.973 4.085 1.00 73.69 76 GLN A CA 1
ATOM 600 C C . GLN A 1 76 ? 1.408 -11.152 3.641 1.00 73.69 76 GLN A C 1
ATOM 602 O O . GLN A 1 76 ? 2.158 -11.898 4.267 1.00 73.69 76 GLN A O 1
ATOM 607 N N . VAL A 1 77 ? 1.811 -10.497 2.546 1.00 78.50 77 VAL A N 1
ATOM 608 C CA . VAL A 1 77 ? 3.141 -10.638 1.935 1.00 78.50 77 VAL A CA 1
ATOM 609 C C . VAL A 1 77 ? 3.642 -9.274 1.473 1.00 78.50 77 VAL A C 1
ATOM 611 O O . VAL A 1 77 ? 2.954 -8.581 0.726 1.00 78.50 77 VAL A O 1
ATOM 614 N N . SER A 1 78 ? 4.869 -8.932 1.869 1.00 83.75 78 SER A N 1
ATOM 615 C CA . SER A 1 78 ? 5.576 -7.728 1.425 1.00 83.75 78 SER A CA 1
ATOM 616 C C . SER A 1 78 ? 6.746 -8.109 0.525 1.00 83.75 78 SER A C 1
ATOM 618 O O . SER A 1 78 ? 7.571 -8.947 0.890 1.00 83.75 78 SER A O 1
ATOM 620 N N . VAL A 1 79 ? 6.826 -7.483 -0.648 1.00 83.44 79 VAL A N 1
ATOM 621 C CA . VAL A 1 79 ? 7.895 -7.706 -1.627 1.00 83.44 79 VAL A CA 1
ATOM 622 C C . VAL A 1 79 ? 8.755 -6.451 -1.701 1.00 83.44 79 VAL A C 1
ATOM 624 O O . VAL A 1 79 ? 8.250 -5.368 -1.983 1.00 83.44 79 VAL A O 1
ATOM 627 N N . PHE A 1 80 ? 10.057 -6.603 -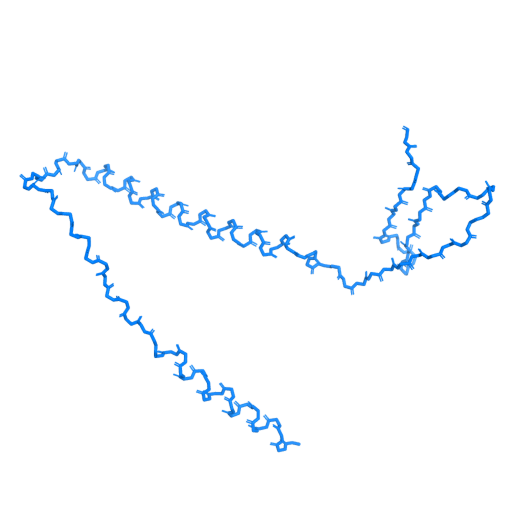1.468 1.00 87.31 80 PHE A N 1
ATOM 628 C CA . PHE A 1 80 ? 11.033 -5.522 -1.586 1.00 87.31 80 PHE A CA 1
ATOM 629 C C . PHE A 1 80 ? 11.879 -5.752 -2.837 1.00 87.31 80 PHE A C 1
ATOM 631 O O . PHE A 1 80 ? 12.488 -6.812 -2.983 1.00 87.31 80 PHE A O 1
ATOM 638 N N . LEU A 1 81 ? 11.920 -4.769 -3.737 1.00 84.56 81 LEU A N 1
ATOM 639 C CA . LEU A 1 81 ? 12.832 -4.779 -4.878 1.00 84.56 81 LEU A CA 1
ATOM 640 C C . LEU A 1 81 ? 14.068 -3.945 -4.554 1.00 84.56 81 LEU A C 1
ATOM 642 O O . LE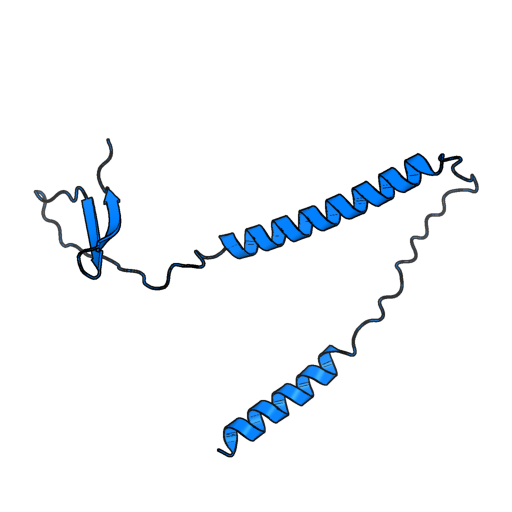U A 1 81 ? 13.965 -2.793 -4.142 1.00 84.56 81 LEU A O 1
ATOM 646 N N . SER A 1 82 ? 15.235 -4.532 -4.795 1.00 86.69 82 SER A N 1
ATOM 647 C CA . SER A 1 82 ? 16.503 -3.817 -4.870 1.00 86.69 82 SER A CA 1
ATOM 648 C C . SER A 1 82 ? 17.017 -3.941 -6.294 1.00 86.69 82 SER A C 1
ATOM 650 O O . SER A 1 82 ? 17.094 -5.044 -6.839 1.00 86.69 82 SER A O 1
ATOM 652 N N . LEU A 1 83 ? 17.329 -2.807 -6.907 1.00 83.19 83 LEU A N 1
ATOM 653 C CA . LEU A 1 83 ? 17.857 -2.729 -8.260 1.00 83.19 83 LEU A CA 1
ATOM 654 C C . LEU A 1 83 ? 19.161 -1.940 -8.207 1.00 83.19 83 LEU A C 1
ATOM 656 O O . LEU A 1 83 ? 19.216 -0.853 -7.637 1.00 83.19 83 LEU A O 1
ATOM 660 N N . ASN A 1 84 ? 20.213 -2.495 -8.806 1.00 84.06 84 ASN A N 1
ATOM 661 C CA . ASN A 1 84 ? 21.433 -1.751 -9.081 1.00 84.06 84 ASN A CA 1
ATOM 662 C C . ASN A 1 84 ? 21.237 -1.066 -10.437 1.00 84.06 84 ASN A C 1
ATOM 664 O O . ASN A 1 84 ? 21.420 -1.685 -11.484 1.00 84.06 84 ASN A O 1
ATOM 668 N N . ALA A 1 85 ? 20.716 0.158 -10.398 1.00 76.75 85 ALA A N 1
ATOM 669 C CA . ALA A 1 85 ? 20.477 0.958 -11.588 1.00 76.75 85 ALA A CA 1
ATOM 670 C C . ALA A 1 85 ? 21.746 1.741 -11.943 1.00 76.75 85 ALA A C 1
ATOM 672 O O . ALA A 1 85 ? 22.346 2.375 -11.076 1.00 76.75 85 ALA A O 1
ATOM 673 N N . ASP A 1 86 ? 22.138 1.676 -13.212 1.00 79.56 86 ASP A N 1
ATOM 674 C CA . ASP A 1 86 ? 23.180 2.528 -13.786 1.00 79.56 86 ASP A CA 1
ATOM 675 C C . ASP A 1 86 ? 22.556 3.838 -14.311 1.00 79.56 86 ASP A C 1
ATOM 677 O O . ASP A 1 86 ? 21.330 3.955 -14.387 1.00 79.56 86 ASP A O 1
ATOM 681 N N . GLU A 1 87 ? 23.372 4.812 -14.713 1.00 76.31 87 GLU A N 1
ATOM 682 C CA . GLU A 1 87 ? 22.950 6.196 -15.023 1.00 76.31 87 GLU A CA 1
ATOM 683 C C . GLU A 1 87 ? 21.859 6.304 -16.118 1.00 76.31 87 GLU A C 1
ATOM 685 O O . GLU A 1 87 ? 21.118 7.284 -16.189 1.00 76.31 87 GLU A O 1
ATOM 690 N N . PHE A 1 88 ? 21.700 5.269 -16.949 1.00 78.62 88 PHE A N 1
ATOM 691 C CA . PHE A 1 88 ? 20.724 5.219 -18.044 1.00 78.62 88 PHE A CA 1
ATOM 692 C C . PHE A 1 88 ? 19.436 4.441 -17.729 1.00 78.62 88 PHE A C 1
ATOM 694 O O . PHE A 1 88 ? 18.568 4.334 -18.600 1.00 78.62 88 PHE A O 1
ATOM 701 N N . PHE A 1 89 ? 19.283 3.885 -16.524 1.00 82.19 89 PHE A N 1
ATOM 702 C CA . PHE A 1 89 ? 18.104 3.101 -16.152 1.00 82.19 89 PHE 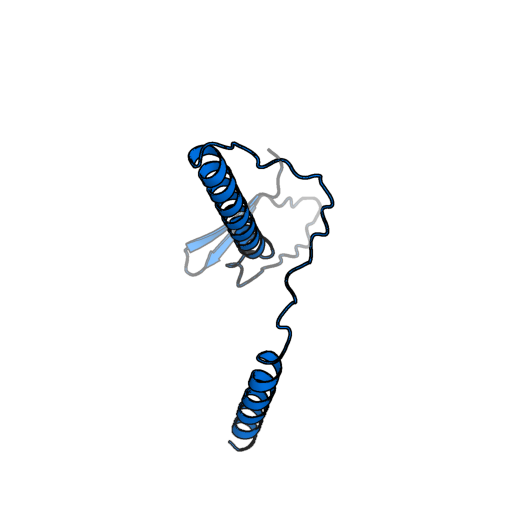A CA 1
ATOM 703 C C . PHE A 1 89 ? 17.228 3.853 -15.148 1.00 82.19 89 PHE A C 1
ATOM 705 O O . PHE A 1 89 ? 17.531 3.921 -13.960 1.00 82.19 89 PHE A O 1
ATOM 712 N N . ASN A 1 90 ? 16.099 4.375 -15.629 1.00 81.88 90 ASN A N 1
ATOM 713 C CA . ASN A 1 90 ? 15.072 4.990 -14.793 1.00 81.88 90 ASN A CA 1
ATOM 714 C C . ASN A 1 90 ? 13.882 4.037 -14.675 1.00 81.88 90 ASN A C 1
ATOM 716 O O . ASN A 1 90 ? 13.308 3.619 -15.682 1.00 81.88 90 ASN A O 1
ATOM 720 N N . LEU A 1 91 ? 13.527 3.676 -13.443 1.00 86.62 91 LEU A N 1
ATOM 721 C CA . LEU A 1 91 ? 12.378 2.822 -13.170 1.00 86.62 91 LEU A CA 1
ATOM 722 C C . LEU A 1 91 ? 11.087 3.629 -13.354 1.00 86.62 91 LEU A C 1
ATOM 724 O O . LEU A 1 91 ? 10.842 4.568 -12.607 1.00 86.62 91 LEU A O 1
ATOM 728 N N . ASP A 1 92 ? 10.267 3.241 -14.328 1.00 87.06 92 ASP A N 1
ATOM 729 C CA . ASP A 1 92 ? 8.953 3.847 -14.574 1.00 87.06 92 ASP A CA 1
ATOM 730 C C . ASP A 1 92 ? 7.875 3.203 -13.693 1.00 87.06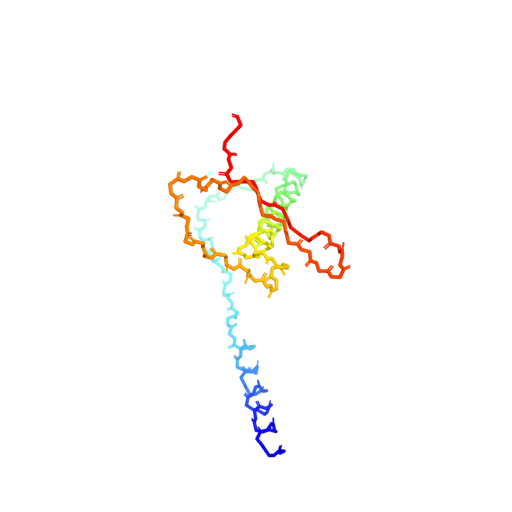 92 ASP A C 1
ATOM 732 O O . ASP A 1 92 ? 7.257 3.853 -12.853 1.00 87.06 92 ASP A O 1
ATOM 736 N N . SER A 1 93 ? 7.696 1.885 -13.809 1.00 89.88 93 SER A N 1
ATOM 737 C CA . SER A 1 93 ? 6.692 1.161 -13.032 1.00 89.88 93 SER A CA 1
ATOM 738 C C . SER A 1 93 ? 7.098 -0.267 -12.687 1.00 89.88 93 SER A C 1
ATOM 740 O O . SER A 1 93 ? 7.887 -0.904 -13.388 1.00 89.88 93 SER A O 1
ATOM 742 N N . VAL A 1 94 ? 6.535 -0.783 -11.593 1.00 89.88 94 VAL A N 1
ATOM 743 C CA . VAL A 1 94 ? 6.645 -2.186 -11.183 1.00 89.88 94 VAL A CA 1
ATOM 744 C C . VAL A 1 94 ? 5.248 -2.775 -11.081 1.00 89.88 94 VAL A C 1
ATOM 746 O O . VAL A 1 94 ? 4.405 -2.282 -10.334 1.00 89.88 94 VAL A O 1
ATOM 749 N N . GLN A 1 95 ? 5.019 -3.872 -11.802 1.00 91.94 95 GLN A N 1
ATOM 750 C CA . GLN A 1 95 ? 3.776 -4.631 -11.754 1.00 91.94 95 GLN A CA 1
ATOM 751 C C . GLN A 1 95 ? 4.038 -6.026 -11.186 1.00 91.94 95 GLN A C 1
ATOM 753 O O . GLN A 1 95 ? 4.831 -6.788 -11.739 1.00 91.94 95 GLN A O 1
ATOM 758 N N . LEU A 1 96 ? 3.335 -6.377 -10.110 1.00 89.50 96 LEU A N 1
ATOM 759 C CA . LEU A 1 96 ? 3.380 -7.711 -9.520 1.00 89.50 96 LEU A CA 1
ATOM 760 C C . LEU A 1 96 ? 2.199 -8.540 -10.035 1.00 89.50 96 LEU A C 1
ATOM 762 O O . LEU A 1 96 ? 1.049 -8.086 -10.003 1.00 89.50 96 LEU A O 1
ATOM 766 N N . LYS A 1 97 ? 2.483 -9.761 -10.496 1.00 91.69 97 LYS A N 1
ATOM 767 C CA . LYS A 1 97 ? 1.480 -10.737 -10.937 1.00 91.69 97 LYS A CA 1
ATOM 768 C C . LYS A 1 97 ? 1.590 -12.022 -10.128 1.00 91.69 97 LYS A C 1
ATOM 770 O O . LYS A 1 97 ? 2.697 -12.472 -9.847 1.00 91.69 97 LYS A O 1
ATOM 775 N N . LEU A 1 98 ? 0.445 -12.611 -9.810 1.00 89.12 98 LEU A N 1
ATOM 776 C CA . LEU A 1 98 ? 0.328 -13.939 -9.216 1.00 89.12 98 LEU A CA 1
ATOM 777 C C . LEU A 1 98 ? -0.692 -14.721 -10.046 1.00 89.12 98 LEU A C 1
ATOM 779 O O . LEU A 1 98 ? -1.783 -14.206 -10.284 1.00 89.12 98 LEU A O 1
ATOM 783 N N . ASP A 1 99 ? -0.326 -15.909 -10.531 1.00 92.44 99 ASP A N 1
ATOM 784 C CA . ASP A 1 99 ? -1.172 -16.737 -11.409 1.00 92.44 99 ASP A CA 1
ATOM 785 C C . ASP A 1 99 ? -1.752 -15.954 -12.604 1.00 92.44 99 ASP A C 1
ATOM 787 O O . ASP A 1 99 ? -2.959 -15.922 -12.835 1.00 92.44 99 ASP A O 1
ATOM 791 N N . ASP A 1 100 ? -0.884 -15.229 -13.318 1.00 91.69 100 ASP A N 1
ATOM 792 C CA . ASP A 1 100 ? -1.223 -14.342 -14.445 1.00 91.69 100 ASP A CA 1
ATOM 793 C C . ASP A 1 100 ? -2.178 -13.172 -14.126 1.00 91.69 100 ASP A C 1
ATOM 795 O O . ASP A 1 100 ? -2.469 -12.345 -14.998 1.00 91.69 100 ASP A O 1
ATOM 799 N N . LYS A 1 101 ? -2.599 -13.009 -12.867 1.00 89.94 101 LYS A N 1
ATOM 800 C CA . LYS A 1 101 ? -3.429 -11.894 -12.402 1.00 89.94 101 LYS A CA 1
ATOM 801 C C . LYS A 1 101 ? -2.569 -10.781 -11.812 1.00 89.94 101 LYS A C 1
ATOM 803 O O . LYS A 1 101 ? -1.721 -11.018 -10.957 1.00 89.94 101 LYS A O 1
ATOM 808 N N . VAL A 1 102 ? -2.816 -9.540 -12.231 1.00 88.62 102 VAL A N 1
ATOM 809 C CA . VAL A 1 102 ? -2.158 -8.355 -11.657 1.00 88.62 102 VAL A CA 1
ATOM 810 C C . VAL A 1 102 ? -2.670 -8.128 -10.237 1.00 88.62 102 VAL A C 1
ATOM 812 O O . VAL A 1 102 ? -3.869 -7.927 -10.038 1.00 88.62 102 VAL A O 1
ATOM 815 N N . VAL A 1 103 ? -1.760 -8.166 -9.264 1.00 86.44 103 VAL A N 1
ATOM 816 C CA . VAL A 1 103 ? -2.071 -8.004 -7.834 1.00 86.44 103 VAL A CA 1
ATOM 817 C C . VAL A 1 103 ? -1.637 -6.646 -7.281 1.00 86.44 103 VAL A C 1
ATOM 819 O O . VAL A 1 103 ? -2.229 -6.176 -6.318 1.00 86.44 103 VAL A O 1
ATOM 822 N N . SER A 1 104 ? -0.639 -5.993 -7.886 1.00 86.12 104 SER A N 1
ATOM 823 C CA . SER A 1 104 ? -0.210 -4.641 -7.506 1.00 86.12 104 SER A CA 1
ATOM 824 C C . SER A 1 104 ? 0.504 -3.935 -8.661 1.00 86.12 104 SER A C 1
ATOM 826 O O . SER A 1 104 ? 1.121 -4.589 -9.507 1.00 86.12 104 SER A O 1
ATOM 828 N N . ASN A 1 105 ? 0.410 -2.605 -8.702 1.00 87.75 105 ASN A N 1
ATOM 829 C CA . ASN A 1 105 ? 1.109 -1.747 -9.654 1.00 87.75 105 ASN A CA 1
ATOM 830 C C . ASN A 1 105 ? 1.570 -0.468 -8.945 1.00 87.75 105 ASN A C 1
ATOM 832 O O . ASN A 1 105 ? 0.758 0.192 -8.296 1.00 87.75 105 ASN A O 1
ATOM 836 N N . TYR A 1 106 ? 2.846 -0.123 -9.084 1.00 87.56 106 TYR A N 1
ATOM 837 C CA . TYR A 1 106 ? 3.429 1.085 -8.511 1.00 87.56 106 TYR A CA 1
ATOM 838 C C . TYR A 1 106 ? 4.194 1.864 -9.582 1.00 87.56 106 TYR A C 1
ATOM 840 O O . TYR A 1 106 ? 5.007 1.283 -10.302 1.00 87.56 106 TYR A O 1
ATOM 848 N N . LEU A 1 107 ? 3.932 3.171 -9.679 1.00 88.50 107 LEU A N 1
ATOM 849 C CA . LEU A 1 107 ? 4.623 4.098 -10.579 1.00 88.50 107 LEU A CA 1
ATOM 850 C C . LEU A 1 107 ? 5.696 4.856 -9.787 1.00 88.50 107 LEU A C 1
ATOM 852 O O . LEU A 1 107 ? 5.410 5.384 -8.7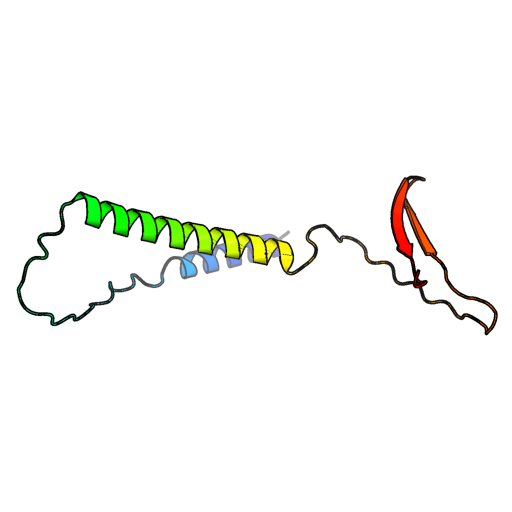14 1.00 88.50 107 LEU A O 1
ATOM 856 N N . TYR A 1 108 ? 6.914 4.906 -10.312 1.00 83.31 108 TYR A N 1
ATOM 857 C CA . TYR A 1 108 ? 8.087 5.516 -9.679 1.00 83.31 108 TYR A CA 1
ATOM 858 C C . TYR A 1 108 ? 8.501 6.847 -10.322 1.00 83.31 108 TYR A C 1
ATOM 860 O O . TYR A 1 108 ? 9.415 7.502 -9.828 1.00 83.31 108 TYR A O 1
ATOM 868 N N . THR A 1 109 ? 7.813 7.278 -11.380 1.00 83.62 109 THR A N 1
ATOM 869 C CA . THR A 1 109 ? 8.029 8.573 -12.037 1.00 83.62 109 THR A CA 1
ATOM 870 C C . THR A 1 109 ? 6.935 9.579 -11.685 1.00 83.62 109 THR A C 1
ATOM 872 O O . THR A 1 109 ? 5.751 9.238 -11.636 1.00 83.62 109 THR A O 1
ATOM 875 N N . GLU A 1 110 ? 7.325 10.840 -11.502 1.00 76.94 110 GLU A N 1
ATOM 876 C CA . GLU A 1 110 ? 6.397 11.973 -11.400 1.00 76.94 110 GLU A CA 1
ATOM 877 C C . GLU A 1 110 ? 5.774 12.290 -12.775 1.00 76.94 110 GLU A C 1
ATOM 879 O O . GLU A 1 110 ? 6.374 12.003 -13.812 1.00 76.94 110 GLU A O 1
ATOM 884 N N . ARG A 1 111 ? 4.547 12.829 -12.793 1.00 66.06 111 ARG A N 1
ATOM 885 C CA . ARG A 1 111 ? 3.787 13.122 -14.025 1.00 66.06 111 ARG A CA 1
ATOM 886 C C . ARG A 1 111 ? 3.932 14.567 -14.469 1.00 66.06 111 ARG A C 1
ATOM 888 O O . ARG A 1 111 ? 3.960 15.440 -13.576 1.00 66.06 111 ARG A O 1
#

Foldseek 3Di:
DVVVVVVVVVVVVVVVVVVDDDPDDPPPPPPPDDDDPPPDDVVVVVVVVVVVVVVVVVVVVVVVVVVCVVDVPPCPDDDDDDDPDDPPDDAAKDWDDDPNHTDDIDGPDDD

pLDDT: mean 70.14, std 16.54, range [30.44, 92.44]

Radius of gyration: 29.36 Å; chains: 1; bounding box: 62×59×65 Å

Sequence (111 aa):
MKLNIILLLLCSLAFSSILRAEEAEPIKIDMDTTSEEPVLSPNVYQDIESLKNEVIELNRDLYILEEDLLFSANTQVSVFLSLNADEFFNLDSVQLKLDDKVVSNYLYTER

Organism: NCBI:txid652676